Protein AF-A0A528CU20-F1 (afdb_monomer_lite)

Structure (mmCIF, N/CA/C/O backbone):
data_AF-A0A528CU20-F1
#
_entry.id   AF-A0A528CU20-F1
#
loop_
_atom_site.group_PDB
_atom_site.id
_atom_site.type_symbol
_atom_site.label_atom_id
_atom_site.label_alt_id
_atom_site.label_comp_id
_atom_site.label_asym_id
_atom_site.label_entity_id
_atom_site.label_seq_id
_atom_site.pdbx_PDB_ins_code
_atom_site.Cartn_x
_atom_site.Cartn_y
_atom_site.Cartn_z
_atom_site.occupancy
_atom_site.B_iso_or_equiv
_atom_site.auth_seq_id
_atom_site.auth_comp_id
_atom_site.auth_asym_id
_atom_site.auth_atom_id
_atom_site.pdbx_PDB_model_num
ATOM 1 N N . ARG A 1 1 ? 10.330 -19.187 -3.083 1.00 43.31 1 ARG A N 1
ATOM 2 C CA . ARG A 1 1 ? 9.497 -19.084 -1.857 1.00 43.31 1 ARG A CA 1
ATOM 3 C C . ARG A 1 1 ? 8.607 -17.859 -2.026 1.00 43.31 1 ARG A C 1
ATOM 5 O O . ARG A 1 1 ? 9.158 -16.799 -2.276 1.00 43.31 1 ARG A O 1
ATOM 12 N N . ARG A 1 2 ? 7.273 -17.991 -2.025 1.00 47.31 2 ARG A N 1
ATOM 13 C CA . ARG A 1 2 ? 6.382 -16.831 -2.211 1.00 47.31 2 ARG A CA 1
ATOM 14 C C . ARG A 1 2 ? 6.334 -16.029 -0.910 1.00 47.31 2 ARG A C 1
ATOM 16 O O . ARG A 1 2 ? 5.672 -16.437 0.035 1.00 47.31 2 ARG A O 1
ATOM 23 N N . CYS A 1 3 ? 7.070 -14.923 -0.857 1.00 49.59 3 CYS A N 1
ATOM 24 C CA . CYS A 1 3 ? 6.917 -13.905 0.179 1.00 49.59 3 CYS A CA 1
ATOM 25 C C . CYS A 1 3 ? 5.691 -13.056 -0.176 1.00 49.59 3 CYS A C 1
ATOM 27 O O . CYS A 1 3 ? 5.820 -11.991 -0.768 1.00 49.59 3 CYS A O 1
ATOM 29 N N . CYS A 1 4 ? 4.492 -13.562 0.089 1.00 55.97 4 CYS A N 1
ATOM 30 C CA . CYS A 1 4 ? 3.260 -12.807 -0.122 1.00 55.97 4 CYS A CA 1
ATOM 31 C C . CYS A 1 4 ? 2.463 -12.867 1.174 1.00 55.97 4 CYS A C 1
ATOM 33 O O . CYS A 1 4 ? 1.519 -13.635 1.284 1.00 55.97 4 CYS A O 1
ATOM 35 N N . ALA A 1 5 ? 2.906 -12.121 2.180 1.00 74.06 5 ALA A N 1
ATOM 36 C CA . ALA A 1 5 ? 2.178 -11.973 3.428 1.00 74.06 5 ALA A CA 1
ATOM 37 C C . ALA A 1 5 ? 1.806 -10.500 3.598 1.00 74.06 5 ALA A C 1
ATOM 39 O O . ALA A 1 5 ? 2.638 -9.621 3.379 1.00 74.06 5 ALA A O 1
ATOM 40 N N . TRP A 1 6 ? 0.554 -10.241 3.949 1.00 87.56 6 TRP A N 1
ATOM 41 C CA . TRP A 1 6 ? 0.057 -8.917 4.306 1.00 87.56 6 TRP A CA 1
ATOM 42 C C . TRP A 1 6 ? 0.066 -8.782 5.818 1.00 87.56 6 TRP A C 1
ATOM 44 O O . TRP A 1 6 ? -0.330 -9.713 6.511 1.00 87.56 6 TRP A O 1
ATOM 54 N N . ILE A 1 7 ? 0.485 -7.632 6.333 1.00 90.31 7 ILE A N 1
ATOM 55 C CA . ILE A 1 7 ? 0.363 -7.303 7.753 1.00 90.31 7 ILE A CA 1
ATOM 56 C C . ILE A 1 7 ? -0.711 -6.229 7.866 1.00 90.31 7 ILE A C 1
ATOM 58 O O . ILE A 1 7 ? -0.632 -5.213 7.180 1.00 90.31 7 ILE A O 1
ATOM 62 N N . ALA A 1 8 ? -1.712 -6.458 8.710 1.00 92.12 8 ALA A N 1
ATOM 63 C CA . ALA A 1 8 ? -2.759 -5.487 8.984 1.00 92.12 8 ALA A CA 1
ATOM 64 C C . ALA A 1 8 ? -2.644 -4.999 10.424 1.00 92.12 8 ALA A C 1
ATOM 66 O O . ALA A 1 8 ? -2.497 -5.805 11.344 1.00 92.12 8 ALA A O 1
ATOM 67 N N . VAL A 1 9 ? -2.754 -3.685 10.610 1.00 93.19 9 VAL A N 1
ATOM 68 C CA . VAL A 1 9 ? -2.962 -3.069 11.921 1.00 93.19 9 VAL A CA 1
ATOM 69 C C . VAL A 1 9 ? -4.414 -2.619 11.981 1.00 93.19 9 VAL A C 1
ATOM 71 O O . VAL A 1 9 ? -4.834 -1.782 11.184 1.00 93.19 9 VAL A O 1
ATOM 74 N N . ARG A 1 10 ? -5.190 -3.177 12.911 1.00 92.12 10 ARG A N 1
ATOM 75 C CA . ARG A 1 10 ? -6.603 -2.837 13.106 1.00 92.12 10 ARG A CA 1
ATOM 76 C C . ARG A 1 10 ? -6.773 -2.042 14.388 1.00 92.12 10 ARG A C 1
ATOM 78 O O . ARG A 1 10 ? -6.195 -2.380 15.420 1.00 92.12 10 ARG A O 1
ATOM 85 N N . ARG A 1 11 ? -7.593 -0.997 14.327 1.00 90.62 11 ARG A N 1
ATOM 86 C CA . ARG A 1 11 ? -7.957 -0.182 15.484 1.00 90.62 11 ARG A CA 1
ATOM 87 C C . ARG A 1 11 ? -9.469 -0.067 15.566 1.00 90.62 11 ARG A C 1
ATOM 89 O O . ARG A 1 11 ? -10.059 0.737 14.851 1.00 90.62 11 ARG A O 1
ATOM 96 N N . ASP A 1 12 ? -10.063 -0.846 16.460 1.00 87.69 12 ASP A N 1
ATOM 97 C CA . ASP A 1 12 ? -11.487 -0.729 16.761 1.00 87.69 12 ASP A CA 1
ATOM 98 C C . ASP A 1 12 ? -11.732 0.396 17.777 1.00 87.69 12 ASP A C 1
ATOM 100 O O . ASP A 1 12 ? -10.855 0.696 18.600 1.00 87.69 12 ASP A O 1
ATOM 104 N N . PRO A 1 13 ? -12.915 1.033 17.758 1.00 88.81 13 PRO A N 1
ATOM 105 C CA . PRO A 1 13 ? -13.275 2.038 18.749 1.00 88.81 13 PRO A CA 1
ATOM 106 C C . PRO A 1 13 ? -13.160 1.494 20.180 1.00 88.81 13 PRO A C 1
ATOM 108 O O . PRO A 1 13 ? -13.732 0.462 20.514 1.00 88.81 13 PRO A O 1
ATOM 111 N N . GLY A 1 14 ? -12.414 2.195 21.037 1.00 91.94 14 GLY A N 1
ATOM 112 C CA . GLY A 1 14 ? -12.255 1.836 22.453 1.00 91.94 14 GLY A CA 1
ATOM 113 C C . GLY A 1 14 ? -11.331 0.645 22.740 1.00 91.94 14 GLY A C 1
ATOM 114 O O . GLY A 1 14 ? -11.079 0.365 23.909 1.00 91.94 14 GLY A O 1
ATOM 115 N N . ALA A 1 15 ? -10.789 -0.022 21.719 1.00 91.31 15 ALA A N 1
ATOM 116 C CA . ALA A 1 15 ? -9.849 -1.126 21.883 1.00 91.31 15 ALA A CA 1
ATOM 117 C C . ALA A 1 15 ? -8.396 -0.690 21.634 1.00 91.31 15 ALA A C 1
ATOM 119 O O . ALA A 1 15 ? -8.114 0.273 20.912 1.00 91.31 15 ALA A O 1
ATOM 120 N N . ALA A 1 16 ? -7.453 -1.435 22.214 1.00 93.88 16 ALA A N 1
ATOM 121 C CA . ALA A 1 16 ? -6.053 -1.329 21.826 1.00 93.88 16 ALA A CA 1
ATOM 122 C C . ALA A 1 16 ? -5.873 -1.802 20.367 1.00 93.88 16 ALA A C 1
ATOM 124 O O . ALA A 1 16 ? -6.569 -2.729 19.941 1.00 93.88 16 ALA A O 1
ATOM 125 N N . PRO A 1 17 ? -4.948 -1.202 19.592 1.00 94.38 17 PRO A N 1
ATOM 126 C CA . PRO A 1 17 ? -4.636 -1.687 18.254 1.00 94.38 17 PRO A CA 1
ATOM 127 C C . PRO A 1 17 ? -4.188 -3.152 18.274 1.00 94.38 17 PRO A C 1
ATOM 129 O O . PRO A 1 17 ? -3.460 -3.574 19.173 1.00 94.38 17 PRO A O 1
ATOM 132 N N . SER A 1 18 ? -4.587 -3.909 17.257 1.00 93.56 18 SER A N 1
ATOM 133 C CA . SER A 1 18 ? -4.184 -5.302 17.059 1.00 93.56 18 SER A CA 1
ATOM 134 C C . SER A 1 18 ? -3.459 -5.474 15.728 1.00 93.56 18 SER A C 1
ATOM 136 O O . SER A 1 18 ? -3.650 -4.687 14.798 1.00 93.56 18 SER A O 1
ATOM 138 N N . VAL A 1 19 ? -2.604 -6.494 15.649 1.00 94.06 19 VAL A N 1
ATOM 139 C CA . VAL A 1 19 ? -1.800 -6.800 14.460 1.00 94.06 19 VAL A CA 1
ATOM 140 C C . VAL A 1 19 ? -2.025 -8.250 14.059 1.00 94.06 19 VAL A C 1
ATOM 142 O O . VAL A 1 19 ? -1.976 -9.139 14.907 1.00 94.06 19 VAL A O 1
ATOM 145 N N . ALA A 1 20 ? -2.243 -8.491 12.768 1.00 92.88 20 ALA A N 1
ATOM 146 C CA . ALA A 1 20 ? -2.375 -9.832 12.208 1.00 92.88 20 ALA A CA 1
ATOM 147 C C . ALA A 1 20 ? -1.653 -9.944 10.861 1.00 92.88 20 ALA A C 1
ATOM 149 O O . ALA A 1 20 ? -1.535 -8.966 10.120 1.00 92.88 20 ALA A O 1
ATOM 150 N N . VAL A 1 21 ? -1.171 -11.150 10.554 1.00 92.62 21 VAL A N 1
ATOM 151 C CA . VAL A 1 21 ? -0.511 -11.477 9.285 1.00 92.62 21 VAL A CA 1
ATOM 152 C C . VAL A 1 21 ? -1.415 -12.400 8.476 1.00 92.62 21 VAL A C 1
ATOM 154 O O . VAL A 1 21 ? -1.902 -13.402 8.992 1.00 92.62 21 VAL A O 1
ATOM 157 N N . PHE A 1 22 ? -1.606 -12.084 7.201 1.00 92.38 22 PHE A N 1
ATOM 158 C CA . PHE A 1 22 ? -2.475 -12.805 6.277 1.00 92.38 22 PHE A CA 1
ATOM 159 C C . PHE A 1 22 ? -1.673 -13.338 5.088 1.00 92.38 22 PHE A C 1
ATOM 161 O O . PHE A 1 22 ? -0.751 -12.667 4.625 1.00 92.38 22 PHE A O 1
ATOM 168 N N . PRO A 1 23 ? -2.039 -14.500 4.523 1.00 90.50 23 PRO A N 1
ATOM 169 C CA . PRO A 1 23 ? -1.356 -15.074 3.359 1.00 90.50 23 PRO A CA 1
ATOM 170 C C . PRO A 1 23 ? -1.646 -14.329 2.042 1.00 90.50 23 PRO A C 1
ATOM 172 O O . PRO A 1 23 ? -1.123 -14.692 0.992 1.00 90.50 23 PRO A O 1
ATOM 175 N N . GLY A 1 24 ? -2.520 -13.320 2.059 1.00 88.38 24 GLY A N 1
ATOM 176 C CA . GLY A 1 24 ? -2.941 -12.575 0.877 1.00 88.38 24 GLY A CA 1
ATOM 177 C C . GLY A 1 24 ? -3.947 -11.479 1.222 1.00 88.38 24 GLY A C 1
ATOM 178 O O . GLY A 1 24 ? -4.546 -11.505 2.295 1.00 88.38 24 GLY A O 1
ATOM 179 N N . PHE A 1 25 ? -4.146 -10.530 0.301 1.00 88.50 25 PHE A N 1
ATOM 180 C CA . PHE A 1 25 ? -5.059 -9.403 0.523 1.00 88.50 25 PHE A CA 1
ATOM 181 C C . PHE A 1 25 ? -6.526 -9.846 0.572 1.00 88.50 25 PHE A C 1
ATOM 183 O O . PHE A 1 25 ? -7.275 -9.351 1.399 1.00 88.50 25 PHE A O 1
ATOM 190 N N . ALA A 1 26 ? -6.924 -10.830 -0.244 1.00 90.94 26 ALA A N 1
ATOM 191 C CA . ALA A 1 26 ? -8.275 -11.398 -0.193 1.00 90.94 26 ALA A CA 1
ATOM 192 C C . ALA A 1 26 ? -8.592 -11.984 1.195 1.00 90.94 26 ALA A C 1
ATOM 194 O O . ALA A 1 26 ? -9.572 -11.595 1.812 1.00 90.94 26 ALA A O 1
ATOM 195 N N . ALA A 1 27 ? -7.685 -12.804 1.740 1.00 92.62 27 ALA A N 1
ATOM 196 C CA . ALA A 1 27 ? -7.832 -13.367 3.083 1.00 92.62 27 ALA A CA 1
ATOM 197 C C . ALA A 1 27 ? -7.853 -12.297 4.193 1.00 92.62 27 AL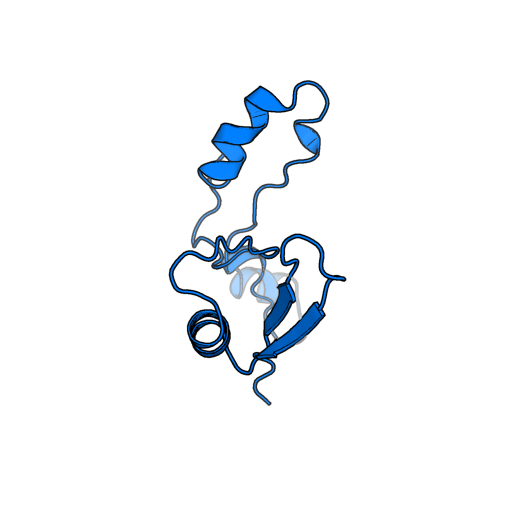A A C 1
ATOM 199 O O . ALA A 1 27 ? -8.457 -12.514 5.239 1.00 92.62 27 ALA A O 1
ATOM 200 N N . LEU A 1 28 ? -7.189 -11.153 3.982 1.00 92.88 28 LEU A N 1
ATOM 201 C CA . LEU A 1 28 ? -7.289 -9.997 4.875 1.00 92.88 28 LEU A CA 1
ATOM 202 C C . LEU A 1 28 ? -8.691 -9.382 4.809 1.00 92.88 28 LEU A C 1
ATOM 204 O O . LEU A 1 28 ? -9.279 -9.143 5.857 1.00 92.88 28 LEU A O 1
ATOM 208 N N . LEU A 1 29 ? -9.228 -9.142 3.607 1.00 92.81 29 LEU A N 1
ATOM 209 C CA . LEU A 1 29 ? -10.561 -8.557 3.430 1.00 92.81 29 LEU A CA 1
ATOM 210 C C . LEU A 1 29 ? -11.663 -9.459 4.000 1.00 92.81 29 LEU A C 1
ATOM 212 O O . LEU A 1 29 ? -12.541 -8.957 4.692 1.00 92.81 29 LEU A O 1
ATOM 216 N N . ASP A 1 30 ? -11.569 -10.775 3.793 1.00 94.94 30 ASP A N 1
ATOM 217 C CA . ASP A 1 30 ? -12.526 -11.758 4.327 1.00 94.94 30 ASP A CA 1
ATOM 218 C C . ASP A 1 30 ? -12.561 -11.786 5.868 1.00 94.94 30 ASP A C 1
ATOM 220 O O . ASP A 1 30 ? -13.553 -12.193 6.470 1.00 94.94 30 ASP A O 1
ATOM 224 N N . ALA A 1 31 ? -11.476 -11.359 6.523 1.00 93.19 31 ALA A N 1
ATOM 225 C CA . ALA A 1 31 ? -11.366 -11.300 7.978 1.00 93.19 31 ALA A CA 1
ATOM 226 C C . ALA A 1 31 ? -11.844 -9.965 8.583 1.00 93.19 31 ALA A C 1
ATOM 228 O O . ALA A 1 31 ? -11.848 -9.815 9.811 1.00 93.19 31 ALA A O 1
ATOM 229 N N . LEU A 1 32 ? -12.210 -8.982 7.753 1.00 91.94 32 LEU A N 1
ATOM 230 C CA . LEU A 1 32 ? -12.698 -7.677 8.191 1.00 91.94 32 LEU A CA 1
ATOM 231 C C . LEU A 1 32 ? -14.232 -7.584 8.095 1.00 91.94 32 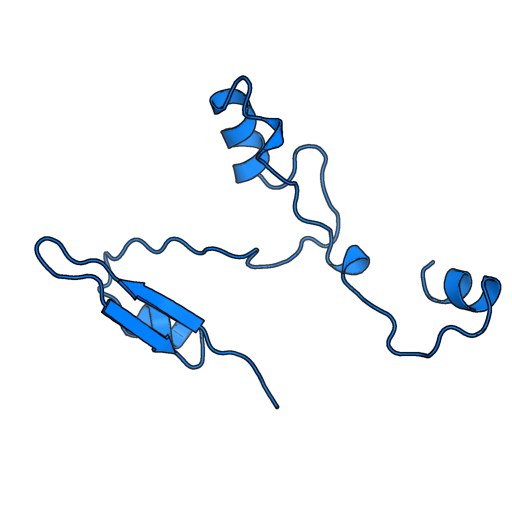LEU A C 1
ATOM 233 O O . LEU A 1 32 ? -14.845 -8.246 7.260 1.00 91.94 32 LEU A O 1
ATOM 237 N N . PRO A 1 33 ? -14.873 -6.741 8.928 1.00 90.75 33 PRO A N 1
ATOM 238 C CA . PRO A 1 33 ? -16.270 -6.366 8.735 1.00 90.75 33 PRO A CA 1
ATOM 239 C C . PRO A 1 33 ? -16.521 -5.802 7.331 1.00 90.75 33 PRO A C 1
ATOM 241 O O . PRO A 1 33 ? -15.663 -5.121 6.768 1.00 90.75 33 PRO A O 1
ATOM 244 N N . ALA A 1 34 ? -17.715 -6.034 6.783 1.00 89.81 34 ALA A N 1
ATOM 245 C CA . ALA A 1 34 ? -18.069 -5.593 5.430 1.00 89.81 34 ALA A CA 1
ATOM 246 C C . ALA A 1 34 ? -18.046 -4.060 5.247 1.00 89.81 34 ALA A C 1
ATOM 248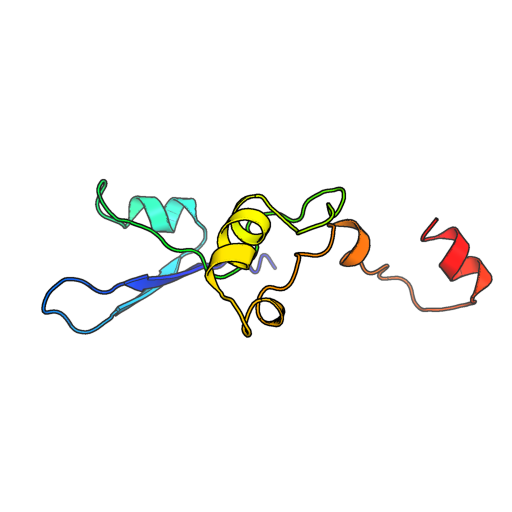 O O . ALA A 1 34 ? -17.908 -3.576 4.127 1.00 89.81 34 ALA A O 1
ATOM 249 N N . ASP A 1 35 ? -18.174 -3.300 6.334 1.00 90.75 35 ASP A N 1
ATOM 250 C CA . ASP A 1 35 ? -18.128 -1.836 6.384 1.00 90.75 35 ASP A CA 1
ATOM 251 C C . ASP A 1 35 ? -16.745 -1.280 6.781 1.00 90.75 35 ASP A C 1
ATOM 253 O O . ASP A 1 35 ? -16.583 -0.073 6.983 1.00 90.75 35 ASP A O 1
ATOM 257 N N . ALA A 1 36 ? -15.723 -2.135 6.881 1.00 91.00 36 ALA A N 1
ATOM 258 C CA . ALA A 1 36 ? -14.381 -1.709 7.243 1.00 91.00 36 ALA A CA 1
ATOM 259 C C . ALA A 1 36 ? -13.762 -0.796 6.171 1.00 91.00 36 ALA A C 1
ATOM 261 O O . ALA A 1 36 ? -13.709 -1.118 4.984 1.00 91.00 36 ALA A O 1
ATOM 262 N N . THR A 1 37 ? -13.198 0.332 6.607 1.00 90.25 37 THR A N 1
ATOM 263 C CA . THR A 1 37 ? -12.349 1.174 5.755 1.00 90.25 37 THR A CA 1
ATOM 264 C C . THR A 1 37 ? -10.901 0.707 5.856 1.00 90.25 37 THR A C 1
ATOM 266 O O . THR A 1 37 ? -10.315 0.721 6.939 1.00 90.25 37 THR A O 1
ATOM 269 N N . VAL A 1 38 ? -10.305 0.322 4.726 1.00 90.06 38 VAL A N 1
ATOM 270 C CA . VAL A 1 38 ? -8.918 -0.158 4.659 1.00 90.06 38 VAL A CA 1
ATOM 271 C C . VAL A 1 38 ? -8.032 0.894 4.001 1.00 90.06 38 VAL A C 1
ATOM 273 O O . VAL A 1 38 ? -8.212 1.232 2.833 1.00 90.06 38 VAL A O 1
ATOM 276 N N . ALA A 1 39 ? -7.041 1.382 4.743 1.00 86.19 39 ALA A N 1
ATOM 277 C CA . ALA A 1 39 ? -5.937 2.158 4.191 1.00 86.19 39 ALA A CA 1
ATOM 278 C C . ALA A 1 39 ? -4.753 1.223 3.913 1.00 86.19 39 ALA A C 1
ATOM 280 O O . ALA A 1 39 ? -4.377 0.430 4.775 1.00 86.19 39 ALA A O 1
ATOM 281 N N . VAL A 1 40 ? -4.163 1.312 2.719 1.00 83.56 40 VAL A N 1
ATOM 282 C CA . VAL A 1 40 ? -3.019 0.480 2.323 1.00 83.56 40 VAL A CA 1
ATOM 283 C C . VAL A 1 40 ? -1.774 1.343 2.145 1.00 83.56 40 VAL A C 1
ATOM 285 O O . VAL A 1 40 ? -1.765 2.242 1.305 1.00 83.56 40 VAL A O 1
ATOM 288 N N . ASP A 1 41 ? -0.722 1.036 2.908 1.00 72.75 41 ASP A N 1
ATOM 289 C CA . ASP A 1 41 ? 0.574 1.724 2.873 1.00 72.75 41 ASP A CA 1
ATOM 290 C C . ASP A 1 41 ? 1.632 0.894 2.122 1.00 72.75 41 ASP A C 1
ATOM 292 O O . ASP A 1 41 ? 2.471 0.207 2.696 1.00 72.75 41 ASP A O 1
ATOM 296 N N . MET A 1 42 ? 1.490 0.873 0.798 1.00 66.12 42 MET A N 1
ATOM 297 C CA . MET A 1 42 ? 2.499 0.569 -0.225 1.00 66.12 42 MET A CA 1
ATOM 298 C C . MET A 1 42 ? 1.834 0.787 -1.594 1.00 66.12 42 MET A C 1
ATOM 300 O O . MET A 1 42 ? 0.609 0.662 -1.700 1.00 66.12 42 MET A O 1
ATOM 304 N N . PRO A 1 43 ? 2.584 1.092 -2.670 1.00 61.22 43 PRO A N 1
ATOM 305 C CA . PRO A 1 43 ? 2.013 1.094 -4.012 1.00 61.22 43 PRO A CA 1
ATOM 306 C C . PRO A 1 43 ? 1.401 -0.276 -4.343 1.00 61.22 43 PRO A C 1
ATOM 308 O O . PRO A 1 43 ? 2.117 -1.234 -4.634 1.00 61.22 43 PRO A O 1
ATOM 311 N N . ILE A 1 44 ? 0.067 -0.369 -4.333 1.00 63.84 44 ILE A N 1
ATOM 312 C CA . ILE A 1 44 ? -0.643 -1.470 -4.985 1.00 63.84 44 ILE A CA 1
ATOM 313 C C . ILE A 1 44 ? -0.574 -1.207 -6.484 1.00 63.84 44 ILE A C 1
ATOM 315 O O . ILE A 1 44 ? -1.268 -0.338 -7.013 1.00 63.84 44 ILE A O 1
ATOM 319 N N . GLY A 1 45 ? 0.285 -1.975 -7.146 1.00 65.25 45 GLY A N 1
ATOM 320 C CA . GLY A 1 45 ? 0.545 -1.833 -8.568 1.00 65.25 45 GLY A CA 1
ATOM 321 C C . GLY A 1 45 ? 1.496 -0.675 -8.870 1.00 65.25 45 GLY A C 1
ATOM 322 O O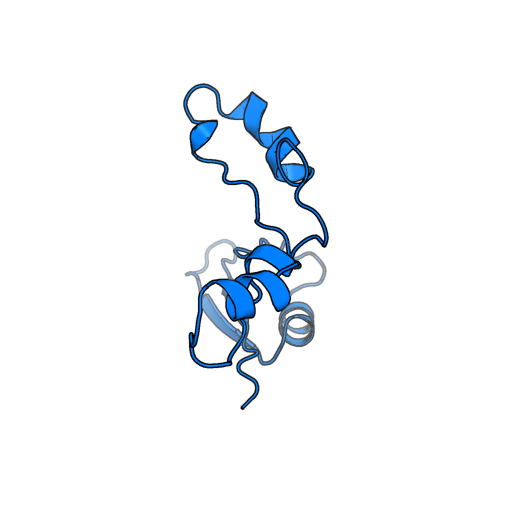 . GLY A 1 45 ? 1.373 0.436 -8.356 1.00 65.25 45 GLY A O 1
ATOM 323 N N . LEU A 1 46 ? 2.457 -0.954 -9.744 1.00 75.94 46 LEU A N 1
ATOM 324 C CA . LEU A 1 46 ? 3.282 0.065 -10.386 1.00 75.94 46 LEU A CA 1
ATOM 325 C C . LEU A 1 46 ? 2.696 0.329 -11.772 1.00 75.94 46 LEU A C 1
ATOM 327 O O . LEU A 1 46 ? 2.368 -0.650 -12.459 1.00 75.94 46 LEU A O 1
ATOM 331 N N . PRO A 1 47 ? 2.554 1.596 -12.192 1.00 79.00 47 PRO A N 1
ATOM 332 C CA . PRO A 1 47 ? 2.089 1.906 -13.533 1.00 79.00 47 PRO A CA 1
ATOM 333 C C . PRO A 1 47 ? 3.131 1.461 -14.563 1.00 79.00 47 PRO A C 1
ATOM 335 O O . PRO A 1 47 ? 4.326 1.409 -14.268 1.00 79.00 47 PRO A O 1
ATOM 338 N N . ASP A 1 48 ? 2.699 1.180 -15.789 1.00 81.19 48 ASP A N 1
ATOM 339 C CA . ASP A 1 48 ? 3.641 0.882 -16.875 1.00 81.19 48 ASP A CA 1
ATOM 340 C C . ASP A 1 48 ? 4.460 2.129 -17.254 1.00 81.19 48 ASP A C 1
ATOM 342 O O . ASP A 1 48 ? 5.647 2.029 -17.554 1.00 81.19 48 ASP A O 1
ATOM 346 N N . LEU A 1 49 ? 3.854 3.318 -17.138 1.00 80.88 49 LEU A N 1
ATOM 347 C CA . LEU A 1 49 ? 4.484 4.620 -17.363 1.00 80.88 49 LEU A CA 1
ATOM 348 C C . LEU A 1 49 ? 4.182 5.576 -16.203 1.00 80.88 49 LEU A C 1
ATOM 350 O O . LEU A 1 49 ? 3.029 5.734 -15.801 1.00 80.88 49 LEU A O 1
ATOM 354 N N . SER A 1 50 ? 5.206 6.258 -15.688 1.00 80.31 50 SER A N 1
ATOM 355 C CA . SER A 1 50 ? 5.020 7.325 -14.698 1.00 80.31 50 SER A CA 1
ATOM 356 C C . SER A 1 50 ? 4.509 8.595 -15.376 1.00 80.31 50 SER A C 1
ATOM 358 O O . SER A 1 50 ? 5.098 9.075 -16.342 1.00 80.31 50 SER A O 1
ATOM 360 N N . GLN A 1 51 ? 3.425 9.165 -14.853 1.00 79.31 51 GLN A N 1
ATOM 361 C CA . GLN A 1 51 ? 2.863 10.424 -15.343 1.00 79.31 51 GLN A CA 1
ATOM 362 C C . GLN A 1 51 ? 3.374 11.622 -14.534 1.00 79.31 51 GLN A C 1
ATOM 364 O O . GLN A 1 51 ? 3.700 11.513 -13.347 1.00 79.31 51 GLN A O 1
ATOM 369 N N . LYS A 1 52 ? 3.415 12.798 -15.171 1.00 79.81 52 LYS A N 1
ATOM 370 C CA . LYS A 1 52 ? 3.752 14.058 -14.497 1.00 79.81 52 LYS A CA 1
ATOM 371 C C . LYS A 1 52 ? 2.737 14.333 -13.383 1.00 79.81 52 LYS A C 1
ATOM 373 O O . LYS A 1 52 ? 1.540 14.369 -13.634 1.00 79.81 52 LYS A O 1
ATOM 378 N N . GLY A 1 53 ? 3.230 14.562 -12.167 1.00 78.19 53 GLY A N 1
ATOM 379 C CA . GLY A 1 53 ? 2.392 14.783 -10.981 1.00 78.19 53 GLY A CA 1
ATOM 380 C C . GLY A 1 53 ? 2.082 13.515 -10.180 1.00 78.19 53 GLY A C 1
ATOM 381 O O . GLY A 1 53 ? 1.679 13.640 -9.022 1.00 78.19 53 GLY A O 1
ATOM 382 N N . GLY A 1 54 ? 2.377 12.331 -10.731 1.00 82.94 54 GLY A N 1
ATOM 383 C CA . GLY A 1 54 ? 2.130 11.041 -10.091 1.00 82.94 54 GLY A CA 1
ATOM 384 C C . GLY A 1 54 ? 0.754 10.457 -10.423 1.00 82.94 54 GLY A C 1
ATOM 385 O O . GLY A 1 54 ? 0.127 10.834 -11.412 1.00 82.94 54 GLY A O 1
ATOM 386 N N . ARG A 1 55 ? 0.280 9.516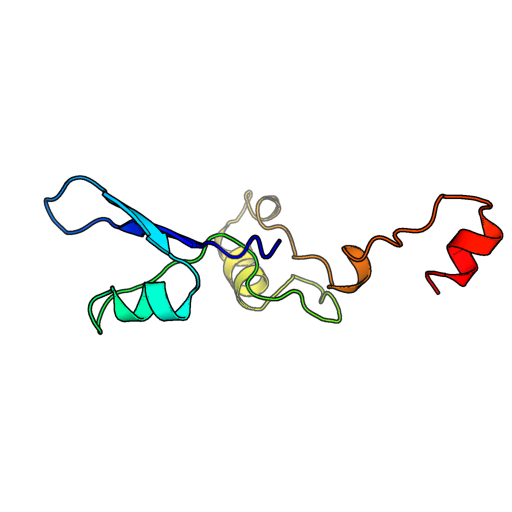 -9.604 1.00 82.56 55 ARG A N 1
ATOM 387 C CA . ARG A 1 55 ? -1.081 8.959 -9.701 1.00 82.56 55 ARG A CA 1
ATOM 388 C C . ARG A 1 55 ? -2.131 10.013 -9.329 1.00 82.56 55 ARG A C 1
ATOM 390 O O . ARG A 1 55 ? -1.824 11.002 -8.669 1.00 82.56 55 ARG A O 1
ATOM 397 N N . GLY A 1 56 ? -3.397 9.752 -9.665 1.00 84.56 56 GLY A N 1
ATOM 398 C CA . GLY A 1 56 ? -4.531 10.630 -9.332 1.00 84.56 56 GLY A CA 1
ATOM 399 C C . GLY A 1 56 ? -4.526 11.153 -7.883 1.00 84.56 56 GLY A C 1
ATOM 400 O O . GLY A 1 56 ? -4.566 12.367 -7.698 1.00 84.56 56 GLY A O 1
ATOM 401 N N . PRO A 1 57 ? -4.381 10.294 -6.854 1.00 83.19 57 PRO A N 1
ATOM 402 C CA . PRO A 1 57 ? -4.302 10.751 -5.464 1.00 83.19 57 PRO A CA 1
ATOM 403 C C . PRO A 1 57 ? -3.110 11.675 -5.169 1.00 83.19 57 PRO A C 1
ATOM 405 O O . PRO A 1 57 ? -3.264 12.657 -4.448 1.00 83.19 57 PRO A O 1
ATOM 408 N N . GLU A 1 58 ? -1.934 11.406 -5.749 1.00 86.94 58 GLU A N 1
ATOM 409 C CA . GLU A 1 58 ? -0.740 12.252 -5.589 1.00 86.94 58 GLU A CA 1
ATOM 410 C C . GLU A 1 58 ? -0.958 13.633 -6.214 1.00 86.94 58 GLU A C 1
ATOM 412 O O . GLU A 1 58 ? -0.645 14.651 -5.597 1.00 86.94 58 GLU A O 1
ATOM 417 N N . ALA A 1 59 ? -1.540 13.680 -7.414 1.00 88.06 59 ALA A N 1
ATOM 418 C CA . ALA A 1 59 ? -1.862 14.929 -8.091 1.00 88.06 59 ALA A CA 1
ATOM 419 C C . ALA A 1 59 ? -2.903 15.753 -7.314 1.00 88.06 59 ALA A C 1
ATOM 421 O O . ALA A 1 59 ? -2.739 16.964 -7.176 1.00 88.06 59 ALA A O 1
ATOM 422 N N . LEU A 1 60 ? -3.936 15.101 -6.767 1.00 89.25 60 LEU A N 1
ATOM 423 C CA . LEU A 1 60 ? -5.014 15.755 -6.018 1.00 89.25 60 LEU A CA 1
ATOM 424 C C . LEU A 1 60 ? -4.574 16.256 -4.636 1.00 89.25 60 LEU A C 1
ATOM 426 O O . LEU A 1 60 ? -5.029 17.312 -4.203 1.00 89.25 60 LEU A O 1
ATOM 430 N N . VAL A 1 61 ? -3.689 15.533 -3.938 1.00 89.50 61 VAL A N 1
ATOM 431 C CA . VAL A 1 61 ? -3.259 15.924 -2.585 1.00 89.50 61 VAL A CA 1
ATOM 432 C C . VAL A 1 61 ? -2.206 17.033 -2.599 1.00 89.50 61 VAL A C 1
ATOM 434 O O . VAL A 1 61 ? -2.164 17.839 -1.673 1.00 89.50 61 VAL A O 1
ATOM 437 N N . ARG A 1 62 ? -1.367 17.125 -3.643 1.00 90.88 62 ARG A N 1
ATOM 438 C CA . ARG A 1 62 ? -0.284 18.125 -3.729 1.00 90.88 62 ARG A CA 1
ATOM 439 C C . ARG A 1 62 ? -0.780 19.559 -3.466 1.00 90.88 62 ARG A C 1
ATOM 441 O O . ARG A 1 62 ? -0.261 20.175 -2.536 1.00 90.88 62 ARG A O 1
ATOM 448 N N . PRO A 1 63 ? -1.796 20.102 -4.165 1.00 91.94 63 PRO A N 1
ATOM 449 C CA . PRO A 1 63 ? -2.279 21.460 -3.903 1.00 91.94 63 PRO A CA 1
ATOM 450 C C . PRO A 1 63 ? -2.684 21.710 -2.441 1.00 91.94 63 PRO A C 1
ATOM 452 O O . PRO A 1 63 ? -2.527 22.826 -1.955 1.00 91.94 63 PRO A O 1
ATOM 455 N N . LEU A 1 64 ? -3.129 20.673 -1.720 1.00 94.12 64 LEU A N 1
ATOM 456 C CA . LEU A 1 64 ? -3.604 20.760 -0.335 1.00 94.12 64 LEU A CA 1
ATOM 457 C C . LEU A 1 64 ? -2.473 20.833 0.709 1.00 94.12 64 LEU A C 1
ATOM 459 O O . LEU A 1 64 ? -2.727 21.170 1.861 1.00 94.12 64 LEU A O 1
ATOM 463 N N . LEU A 1 65 ? -1.228 20.517 0.336 1.00 93.12 65 LEU A N 1
ATOM 464 C CA . LEU A 1 65 ? -0.104 20.385 1.276 1.00 93.12 65 LEU A CA 1
ATOM 465 C C . LEU A 1 65 ? 0.770 21.643 1.414 1.00 93.12 65 LEU A C 1
ATOM 467 O O . LEU A 1 65 ? 1.674 21.661 2.254 1.00 93.12 65 LEU A O 1
ATOM 471 N N . GLY A 1 66 ? 0.543 22.685 0.606 1.00 92.50 66 GLY A N 1
ATOM 472 C CA . GLY A 1 66 ? 1.334 23.924 0.628 1.00 92.50 66 GLY A CA 1
ATOM 473 C C . GLY A 1 66 ? 2.848 23.666 0.577 1.00 92.50 66 GLY A C 1
ATOM 474 O O . GLY A 1 66 ? 3.334 22.938 -0.288 1.00 92.50 66 GLY A O 1
ATOM 475 N N . ASN A 1 67 ? 3.599 24.187 1.553 1.00 94.44 67 ASN A N 1
ATOM 476 C CA . ASN A 1 67 ? 5.059 24.013 1.648 1.00 94.44 67 ASN A CA 1
ATOM 477 C C . ASN A 1 67 ? 5.517 22.544 1.773 1.00 94.44 67 ASN A C 1
ATOM 479 O O . ASN A 1 67 ? 6.698 22.256 1.597 1.00 94.44 67 ASN A O 1
ATOM 483 N N . ARG A 1 68 ? 4.609 21.604 2.074 1.00 92.56 68 ARG A N 1
ATOM 484 C CA . ARG A 1 68 ? 4.902 20.165 2.198 1.00 92.56 68 ARG A CA 1
ATOM 485 C C . ARG A 1 68 ? 4.633 19.375 0.916 1.00 92.56 68 ARG A C 1
ATOM 487 O O . ARG A 1 68 ? 4.683 18.149 0.925 1.00 92.56 68 ARG A O 1
ATOM 494 N N . GLN A 1 69 ? 4.370 20.046 -0.202 1.00 89.44 69 GLN A N 1
ATOM 495 C CA . GLN A 1 69 ? 4.164 19.411 -1.509 1.00 89.44 69 GLN A CA 1
ATOM 496 C C . GLN A 1 69 ? 5.299 18.474 -1.946 1.00 89.44 69 GLN A C 1
ATOM 498 O O . GLN A 1 69 ? 5.047 17.486 -2.641 1.00 89.44 69 GLN A O 1
ATOM 503 N N . SER A 1 70 ? 6.534 18.755 -1.524 1.00 87.12 70 SER A N 1
ATOM 504 C CA . SER A 1 70 ? 7.718 17.932 -1.798 1.00 87.12 70 SER A CA 1
ATOM 505 C C . SER A 1 70 ? 7.743 16.610 -1.025 1.00 87.12 70 SER A C 1
ATOM 507 O O . SER A 1 70 ? 8.518 15.727 -1.370 1.00 87.12 70 SER A O 1
ATOM 509 N N . SER A 1 71 ? 6.882 16.437 -0.017 1.00 86.94 71 SER A N 1
ATOM 510 C CA . SER A 1 71 ? 6.733 15.181 0.730 1.00 86.94 71 SER A CA 1
ATOM 511 C C . SER A 1 71 ? 5.895 14.132 -0.013 1.00 86.94 71 SER A C 1
ATOM 513 O O . SER A 1 71 ? 5.789 13.000 0.449 1.00 86.94 71 SER A O 1
ATOM 515 N N . VAL A 1 72 ? 5.295 14.489 -1.153 1.00 85.94 72 VAL A N 1
ATOM 516 C CA . VAL A 1 72 ? 4.597 13.548 -2.038 1.00 85.94 72 VAL A CA 1
ATOM 517 C C . VAL A 1 72 ? 5.568 13.084 -3.115 1.00 85.94 72 VAL A C 1
ATOM 519 O O . VAL A 1 72 ? 5.936 13.851 -4.012 1.00 85.94 72 VAL A O 1
ATOM 522 N N . PHE A 1 73 ? 5.958 11.816 -3.058 1.00 83.19 73 PHE A N 1
ATOM 523 C CA . PHE A 1 73 ? 6.816 11.186 -4.058 1.00 83.19 73 PHE A CA 1
ATOM 524 C C . PHE A 1 73 ? 5.955 10.506 -5.121 1.00 83.19 73 PHE A C 1
ATOM 526 O O . PHE A 1 73 ? 5.023 9.775 -4.795 1.00 83.19 73 PHE A O 1
ATOM 533 N N . ALA A 1 74 ? 6.242 10.779 -6.396 1.00 80.50 74 ALA A N 1
ATOM 534 C CA . ALA A 1 74 ? 5.597 10.057 -7.486 1.00 80.50 74 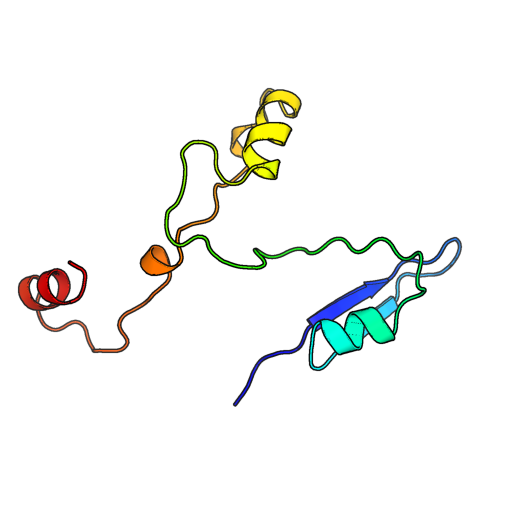ALA A CA 1
ATOM 535 C C . ALA A 1 74 ? 6.143 8.626 -7.527 1.00 80.50 74 ALA A C 1
ATOM 537 O O . ALA A 1 74 ? 7.355 8.420 -7.436 1.00 80.50 74 ALA A O 1
ATOM 538 N N . ILE A 1 75 ? 5.255 7.646 -7.670 1.00 78.44 75 ILE A N 1
ATOM 539 C CA . ILE A 1 75 ? 5.665 6.243 -7.760 1.00 78.44 75 ILE A CA 1
ATOM 540 C C . ILE A 1 75 ? 6.368 5.976 -9.104 1.00 78.44 75 ILE A C 1
ATOM 542 O O . ILE A 1 75 ? 5.880 6.419 -10.155 1.00 78.44 75 ILE A O 1
ATOM 546 N N . PRO A 1 76 ? 7.511 5.263 -9.092 1.00 78.50 76 PRO A N 1
ATOM 547 C CA . PRO A 1 76 ? 8.214 4.894 -10.314 1.00 78.50 76 PRO A CA 1
ATOM 548 C C . PRO A 1 76 ? 7.378 3.932 -11.163 1.00 78.50 76 PRO A C 1
ATOM 550 O O . PRO A 1 76 ? 6.511 3.213 -10.659 1.00 78.50 76 PRO A O 1
ATOM 553 N N . SER A 1 77 ? 7.651 3.895 -12.465 1.00 84.56 77 SER A N 1
ATOM 554 C CA . SER A 1 77 ? 7.055 2.899 -13.346 1.00 84.56 77 SER A CA 1
ATOM 555 C C . SER A 1 77 ? 7.574 1.507 -12.998 1.00 84.56 77 SER A C 1
ATOM 557 O O . SER A 1 77 ? 8.636 1.347 -12.390 1.00 84.56 77 SER A O 1
ATOM 559 N N . ARG A 1 78 ? 6.850 0.472 -13.426 1.00 81.81 78 ARG A N 1
ATOM 560 C CA . ARG A 1 78 ? 7.282 -0.915 -13.236 1.00 81.81 78 ARG A CA 1
ATOM 561 C C . ARG A 1 78 ? 8.659 -1.162 -13.854 1.00 81.81 78 ARG A C 1
ATOM 563 O O . ARG A 1 78 ? 9.491 -1.805 -13.226 1.00 81.81 78 ARG A O 1
ATOM 570 N N . ALA A 1 79 ? 8.904 -0.612 -15.043 1.00 80.50 79 ALA A N 1
ATOM 571 C CA . ALA A 1 79 ? 10.184 -0.728 -15.739 1.00 80.50 79 ALA A CA 1
ATOM 572 C C . ALA A 1 79 ? 11.353 -0.139 -14.932 1.00 80.50 79 ALA A C 1
ATOM 574 O O . ALA A 1 79 ? 12.426 -0.724 -14.912 1.00 80.50 79 ALA A O 1
ATOM 575 N N . ALA A 1 80 ? 11.138 0.962 -14.205 1.00 80.56 80 ALA A N 1
ATOM 576 C CA . ALA A 1 80 ? 12.190 1.596 -13.412 1.00 80.56 80 ALA A CA 1
ATOM 577 C C . ALA A 1 80 ? 12.604 0.791 -12.165 1.00 80.56 80 ALA A C 1
ATOM 579 O O . ALA A 1 80 ? 13.680 1.032 -11.624 1.00 80.56 80 ALA A O 1
ATOM 580 N N . LEU A 1 81 ? 11.767 -0.143 -11.695 1.00 76.00 81 LEU A N 1
ATOM 581 C CA . LEU A 1 81 ? 12.106 -1.048 -10.589 1.00 76.00 81 LEU A CA 1
ATOM 582 C C . LEU A 1 81 ? 12.553 -2.437 -11.055 1.00 76.00 81 LEU A C 1
ATOM 584 O O . LEU A 1 81 ? 13.031 -3.220 -10.232 1.00 76.00 81 LEU A O 1
ATOM 588 N N . TYR A 1 82 ? 12.395 -2.766 -12.341 1.00 76.19 82 TYR A N 1
ATOM 589 C CA . TYR A 1 82 ? 12.929 -4.012 -12.874 1.00 76.19 82 TYR A CA 1
ATOM 590 C C . TYR A 1 82 ? 14.455 -3.945 -12.870 1.00 76.19 82 TYR A C 1
ATOM 592 O O . TYR A 1 82 ? 15.063 -3.160 -13.591 1.00 76.19 82 TYR A O 1
ATOM 600 N N . ALA A 1 83 ? 15.067 -4.790 -12.047 1.00 67.62 83 ALA A N 1
ATOM 601 C CA . ALA A 1 83 ? 16.498 -5.028 -12.077 1.00 67.62 83 ALA A CA 1
ATOM 602 C C . ALA A 1 83 ? 16.775 -6.251 -12.954 1.00 67.62 83 ALA A C 1
ATOM 604 O O . ALA A 1 83 ? 16.234 -7.331 -12.698 1.00 67.62 83 ALA A O 1
ATOM 605 N N . HIS A 1 84 ? 17.632 -6.093 -13.965 1.00 68.38 84 HIS A N 1
ATOM 606 C CA . HIS A 1 84 ? 18.216 -7.246 -14.644 1.00 68.38 84 HIS A CA 1
ATOM 607 C C . HIS A 1 84 ? 19.023 -8.056 -13.625 1.00 68.38 84 HIS A C 1
ATOM 609 O O . HIS A 1 84 ? 19.818 -7.499 -12.869 1.00 68.38 84 HIS A O 1
ATOM 615 N N . THR A 1 85 ? 18.801 -9.368 -13.579 1.00 75.38 85 THR A N 1
ATOM 616 C CA . THR A 1 85 ? 19.472 -10.258 -12.616 1.00 75.38 85 THR A CA 1
ATOM 617 C C . THR A 1 85 ? 20.851 -10.715 -13.078 1.00 75.38 85 THR A C 1
ATOM 619 O O . THR A 1 85 ? 21.572 -11.352 -12.312 1.00 75.38 85 THR A O 1
ATOM 622 N N . ASP A 1 86 ? 21.207 -10.420 -14.326 1.00 75.94 86 ASP A N 1
ATOM 623 C CA . ASP A 1 86 ? 22.508 -10.755 -14.886 1.00 75.94 86 ASP A CA 1
ATOM 624 C C . ASP A 1 86 ? 23.596 -9.863 -14.284 1.00 75.94 86 ASP A C 1
ATOM 626 O O . ASP A 1 86 ? 23.368 -8.696 -13.954 1.00 75.94 86 ASP A O 1
ATOM 630 N N . GLY A 1 87 ? 24.802 -10.412 -14.141 1.00 75.00 87 GLY A N 1
ATOM 631 C CA . GLY A 1 87 ? 25.946 -9.632 -13.682 1.00 75.00 87 GLY A CA 1
ATOM 632 C C . GLY A 1 87 ? 26.237 -8.469 -14.632 1.00 75.00 87 GLY A C 1
ATOM 633 O O . GLY A 1 87 ? 26.151 -8.611 -15.853 1.00 75.00 87 GLY A O 1
ATOM 634 N N . PHE A 1 88 ? 26.620 -7.318 -14.080 1.00 78.38 88 PHE A N 1
ATOM 635 C CA . PHE A 1 88 ? 27.122 -6.213 -14.890 1.00 78.38 88 PHE A CA 1
ATOM 636 C C . PHE A 1 88 ? 28.421 -6.646 -15.585 1.00 78.38 88 PHE A C 1
ATOM 638 O O . PHE A 1 88 ? 29.401 -6.972 -14.917 1.00 78.38 88 PHE A O 1
ATOM 645 N N . THR A 1 89 ? 28.417 -6.672 -16.919 1.00 84.56 89 THR A N 1
ATOM 646 C CA . THR A 1 89 ? 29.573 -7.090 -17.729 1.00 84.56 89 THR A CA 1
ATOM 647 C C . THR A 1 89 ? 30.239 -5.897 -18.410 1.00 84.56 89 THR A C 1
ATOM 649 O O . THR A 1 89 ? 31.399 -5.603 -18.142 1.00 84.56 89 THR A O 1
ATOM 652 N N . THR A 1 90 ? 29.505 -5.185 -19.267 1.00 86.81 90 THR A N 1
ATOM 653 C CA . THR A 1 90 ? 29.960 -3.988 -19.995 1.00 86.81 90 THR A CA 1
ATOM 654 C C . THR A 1 90 ? 28.840 -2.950 -20.071 1.00 86.81 90 THR A C 1
ATOM 656 O O . THR A 1 90 ? 27.661 -3.288 -19.928 1.00 86.81 90 THR A O 1
ATOM 659 N N . ILE A 1 91 ? 29.195 -1.682 -20.311 1.00 82.38 91 ILE A N 1
ATOM 660 C CA . ILE A 1 91 ? 28.220 -0.585 -20.423 1.00 82.38 91 ILE A CA 1
ATOM 661 C C . ILE A 1 91 ? 27.320 -0.777 -21.654 1.00 82.38 91 ILE A C 1
ATOM 663 O O . ILE A 1 91 ? 26.119 -0.526 -21.595 1.00 82.38 91 ILE A O 1
ATOM 667 N N . GLU A 1 92 ? 27.874 -1.287 -22.753 1.00 87.88 92 GLU A N 1
ATOM 668 C CA . GLU A 1 92 ? 27.171 -1.542 -24.008 1.00 87.88 92 GLU A CA 1
ATOM 669 C C . GLU A 1 92 ? 26.142 -2.667 -23.856 1.00 87.88 92 GLU A C 1
ATOM 671 O O . GLU A 1 92 ? 25.003 -2.523 -24.308 1.00 87.88 92 GLU A O 1
ATOM 676 N N . ALA A 1 93 ? 26.512 -3.761 -23.178 1.00 81.50 93 ALA A N 1
ATOM 677 C CA . ALA A 1 93 ? 25.592 -4.855 -22.869 1.00 81.50 93 ALA A CA 1
ATOM 678 C C . ALA A 1 93 ? 24.469 -4.396 -21.929 1.00 81.50 93 ALA A C 1
ATOM 680 O O . ALA A 1 93 ? 23.311 -4.767 -22.121 1.00 81.50 93 ALA A O 1
ATOM 681 N N . TRP A 1 94 ? 24.790 -3.534 -20.959 1.00 79.44 94 TRP A N 1
ATOM 682 C CA . TRP A 1 94 ? 23.791 -2.947 -20.072 1.00 79.44 94 TRP A CA 1
ATOM 683 C C . TRP A 1 94 ? 22.786 -2.080 -20.846 1.00 79.44 94 TRP A C 1
ATOM 685 O O . TRP A 1 94 ? 21.582 -2.286 -20.706 1.00 79.44 94 TRP A O 1
ATOM 695 N N . TYR A 1 95 ? 23.244 -1.188 -21.733 1.00 80.69 95 TYR A N 1
ATOM 696 C CA . TYR A 1 95 ? 22.348 -0.383 -22.573 1.00 80.69 95 TYR A CA 1
ATOM 697 C C . TYR A 1 95 ? 21.522 -1.215 -23.554 1.00 80.69 95 TYR A C 1
ATOM 699 O O . TYR A 1 95 ? 20.394 -0.839 -23.853 1.00 80.69 95 TYR A O 1
ATOM 707 N N . ALA A 1 96 ? 22.061 -2.311 -24.093 1.00 80.00 96 ALA A N 1
ATOM 708 C CA . ALA A 1 96 ? 21.306 -3.202 -24.974 1.00 80.00 96 ALA A CA 1
ATOM 709 C C . ALA A 1 96 ? 20.163 -3.919 -24.233 1.00 80.00 96 ALA A C 1
ATOM 711 O O . ALA A 1 96 ? 19.103 -4.123 -24.815 1.00 80.00 96 ALA A O 1
ATOM 712 N N . ALA A 1 97 ? 20.370 -4.260 -22.959 1.00 71.50 97 ALA A N 1
ATOM 713 C CA . ALA A 1 97 ? 19.393 -4.954 -22.122 1.00 71.50 97 ALA A CA 1
ATOM 714 C C . ALA A 1 97 ? 18.304 -4.037 -21.521 1.00 71.50 97 ALA A C 1
ATOM 716 O O . ALA A 1 97 ? 17.270 -4.529 -21.082 1.00 71.50 97 ALA A O 1
ATOM 717 N N . HIS A 1 98 ? 18.523 -2.717 -21.496 1.00 70.44 98 HIS A N 1
ATOM 718 C CA . HIS A 1 98 ? 17.622 -1.730 -20.872 1.00 70.44 98 HIS A CA 1
ATOM 719 C C . HIS A 1 98 ? 17.071 -0.694 -21.869 1.00 70.44 98 HIS A C 1
ATOM 721 O O . HIS A 1 98 ? 16.656 0.393 -21.459 1.00 70.44 98 HIS A O 1
ATOM 727 N N . ARG A 1 99 ? 17.115 -0.998 -23.173 1.00 64.19 99 ARG A N 1
ATOM 728 C CA . ARG A 1 99 ? 16.567 -0.148 -24.238 1.00 64.19 99 ARG A CA 1
ATOM 729 C C . ARG A 1 99 ? 15.099 -0.443 -24.517 1.00 64.19 99 ARG A C 1
ATOM 731 O O . ARG A 1 99 ? 14.711 -1.625 -24.413 1.00 64.19 99 ARG A O 1
#

Sequence (99 aa):
RRCCAWIAVRRDPGAAPSVAVFPGFAALLDALPADATVAVDMPIGLPDLSQKGGRGPEALVRPLLGNRQSSVFAIPSRAALYAHTDGFTTIEAWYAAHR

Foldseek 3Di:
DDPAKDKDWDDDPPDDIDIDIHNHPVRVCVPDDPPDDDDDPDPPDFAQQADVQADPVSNVCLVVQVVCSVVRDHGHHPLVPDDDPDDDDDPVVVVVVSD

Radius of gyration: 19.25 Å; chains: 1; bounding box: 48×43×47 Å

Secondary structure (DSSP, 8-state):
-----EEEEE--TTSPPEEEEESSHHHHHHTS-TT------S-SS--SSPPTT-SHHHHHHGGGGGGGGGG-PPPPPHHHH----SPP--HHHHHHHT-

pLDDT: mean 83.02, std 10.71, range [43.31, 94.94]